Protein AF-A0A2N9LHQ4-F1 (afdb_monomer_lite)

Secondary structure (DSSP, 8-state):
---GGG-HHHHHHHHHHHHHHHHHTTS-SS--GGGEEEEE--SPPPHHHHTTSEEEEETTTTEEEEEEE--TTSSS-EEEEEEEEETTTEEEEEEEEPP-----

pLDDT: mean 86.08, std 13.02, range [38.59, 97.94]

Radius of gyration: 13.95 Å; chains: 1; bounding box: 43×25×40 Å

Organism: NCBI:txid2043161

Structure (mmCIF, N/CA/C/O backbone):
data_AF-A0A2N9LHQ4-F1
#
_entry.id   AF-A0A2N9LHQ4-F1
#
loop_
_atom_site.group_PDB
_atom_site.id
_atom_site.type_symbol
_atom_site.label_atom_id
_atom_site.label_alt_id
_atom_site.label_comp_id
_atom_site.label_asym_id
_atom_site.label_entity_id
_atom_site.label_seq_id
_atom_site.pdbx_PDB_ins_code
_atom_site.Cartn_x
_atom_site.Cartn_y
_atom_site.Cartn_z
_atom_site.occupancy
_atom_site.B_iso_or_equiv
_atom_site.auth_seq_id
_atom_site.auth_comp_id
_atom_site.auth_asym_id
_atom_site.auth_atom_id
_atom_site.pdbx_PDB_model_num
ATOM 1 N N . MET A 1 1 ? -2.769 1.124 24.103 1.00 53.75 1 MET A N 1
ATOM 2 C CA . MET A 1 1 ? -3.168 0.976 22.686 1.00 53.75 1 MET A CA 1
ATOM 3 C C . MET A 1 1 ? -1.890 0.782 21.884 1.00 53.75 1 MET A C 1
ATOM 5 O O . MET A 1 1 ? -1.012 1.623 22.006 1.00 53.75 1 MET A O 1
ATOM 9 N N . ILE A 1 2 ? -1.723 -0.340 21.178 1.00 67.75 2 ILE A N 1
ATOM 10 C CA . ILE A 1 2 ? -0.538 -0.568 20.332 1.00 67.75 2 ILE A CA 1
ATOM 11 C C . ILE A 1 2 ? -0.795 0.167 19.019 1.00 67.75 2 ILE A C 1
ATOM 13 O O . ILE A 1 2 ? -1.774 -0.141 18.343 1.00 67.75 2 ILE A O 1
ATOM 17 N N . TYR A 1 3 ? 0.034 1.154 18.686 1.00 84.81 3 TYR A N 1
ATOM 18 C CA . TYR A 1 3 ? -0.065 1.860 17.413 1.00 84.81 3 TYR A CA 1
ATOM 19 C C . TYR A 1 3 ? 0.634 1.026 16.323 1.00 84.81 3 TYR A C 1
ATOM 21 O O . TYR A 1 3 ? 1.858 0.891 16.377 1.00 84.81 3 TYR A O 1
ATOM 29 N N . PRO A 1 4 ? -0.090 0.443 15.342 1.00 87.50 4 PRO A N 1
ATOM 30 C CA . PRO A 1 4 ? 0.496 -0.536 14.422 1.00 87.50 4 PRO A CA 1
ATOM 31 C C . PRO A 1 4 ? 1.647 0.025 13.580 1.00 87.50 4 PRO A C 1
ATOM 33 O O . PRO A 1 4 ? 2.584 -0.704 13.271 1.00 87.50 4 PRO A O 1
ATOM 36 N N . GLY A 1 5 ? 1.612 1.327 13.272 1.00 87.50 5 GLY A N 1
ATOM 37 C CA . GLY A 1 5 ? 2.668 2.022 12.531 1.00 87.50 5 GLY A CA 1
ATOM 38 C C . GLY A 1 5 ? 4.012 2.108 13.270 1.00 87.50 5 GLY A C 1
ATOM 39 O O . GLY A 1 5 ? 5.042 2.361 12.659 1.00 87.50 5 GLY A O 1
ATOM 40 N N . GLN A 1 6 ? 4.024 1.879 14.587 1.00 90.31 6 GLN A N 1
ATOM 41 C CA . GLN A 1 6 ? 5.236 1.882 15.417 1.00 90.31 6 GLN A CA 1
ATOM 42 C C . GLN A 1 6 ? 5.723 0.467 15.770 1.00 90.31 6 GLN A C 1
ATOM 44 O O . GLN A 1 6 ? 6.825 0.317 16.298 1.00 90.31 6 GLN A O 1
ATOM 49 N N . ASP A 1 7 ? 4.946 -0.582 15.473 1.00 93.31 7 ASP A N 1
ATOM 50 C CA . ASP A 1 7 ? 5.348 -1.967 15.736 1.00 93.31 7 ASP A CA 1
ATOM 51 C C . ASP A 1 7 ? 6.057 -2.567 14.515 1.00 93.31 7 ASP A C 1
ATOM 53 O O . ASP A 1 7 ? 5.437 -2.928 13.513 1.00 93.31 7 ASP A O 1
ATOM 57 N N . GLN A 1 8 ? 7.376 -2.740 14.622 1.00 93.19 8 GLN A N 1
ATOM 58 C CA . GLN A 1 8 ? 8.214 -3.276 13.544 1.00 93.19 8 GLN A CA 1
ATOM 59 C C . GLN A 1 8 ? 7.775 -4.661 13.047 1.00 93.19 8 GLN A C 1
ATOM 61 O O . GLN A 1 8 ? 7.998 -5.002 11.884 1.00 93.19 8 GLN A O 1
ATOM 66 N N . ARG A 1 9 ? 7.121 -5.473 13.886 1.00 94.75 9 ARG A N 1
ATOM 67 C CA . ARG A 1 9 ? 6.610 -6.789 13.473 1.00 94.75 9 ARG A CA 1
ATOM 68 C C . ARG A 1 9 ? 5.434 -6.631 12.518 1.00 94.75 9 ARG A C 1
ATOM 70 O O . ARG A 1 9 ? 5.368 -7.352 11.525 1.00 94.75 9 ARG A O 1
ATOM 77 N N . VAL A 1 10 ? 4.550 -5.670 12.792 1.00 94.75 10 VAL A N 1
ATOM 78 C CA . VAL A 1 10 ? 3.421 -5.340 11.916 1.00 94.75 10 VAL A CA 1
ATOM 79 C C . VAL A 1 10 ? 3.946 -4.783 10.601 1.00 94.75 10 VAL A C 1
ATOM 81 O O . VAL A 1 10 ? 3.641 -5.343 9.552 1.00 94.75 10 VAL A O 1
ATOM 84 N N . ILE A 1 11 ? 4.809 -3.766 10.652 1.00 95.62 11 ILE A N 1
ATOM 85 C CA . ILE A 1 11 ? 5.441 -3.162 9.468 1.00 95.62 11 ILE A CA 1
ATOM 86 C C . ILE A 1 11 ? 6.077 -4.237 8.578 1.00 95.62 11 ILE A C 1
ATOM 88 O O . ILE A 1 11 ? 5.797 -4.302 7.381 1.00 95.62 11 ILE A O 1
ATOM 92 N N . ARG A 1 12 ? 6.854 -5.157 9.162 1.00 96.44 12 ARG A N 1
ATOM 93 C CA . ARG A 1 12 ? 7.486 -6.260 8.424 1.00 96.44 12 ARG A CA 1
ATOM 94 C C . ARG A 1 12 ? 6.474 -7.189 7.748 1.00 96.44 12 ARG A C 1
ATOM 96 O O . ARG A 1 12 ? 6.727 -7.651 6.637 1.00 96.44 12 ARG A O 1
ATOM 103 N N . ILE A 1 13 ? 5.348 -7.488 8.396 1.00 96.88 13 ILE A N 1
ATOM 104 C CA . ILE A 1 13 ? 4.278 -8.303 7.800 1.00 96.88 13 ILE A CA 1
ATOM 105 C C . ILE A 1 13 ? 3.639 -7.556 6.628 1.00 96.88 13 ILE A C 1
ATOM 107 O O . ILE A 1 13 ? 3.494 -8.137 5.554 1.00 96.88 13 ILE A O 1
ATOM 111 N N . ILE A 1 14 ? 3.326 -6.270 6.797 1.00 97.50 14 ILE A N 1
ATOM 112 C CA . ILE A 1 14 ? 2.723 -5.453 5.740 1.00 97.50 14 ILE A CA 1
ATOM 113 C C . ILE A 1 14 ? 3.649 -5.368 4.519 1.00 97.50 14 ILE A C 1
ATOM 115 O O . ILE A 1 14 ? 3.196 -5.622 3.404 1.00 97.50 14 ILE A O 1
ATOM 119 N N . LYS A 1 15 ? 4.959 -5.146 4.706 1.00 97.94 15 LYS A N 1
ATOM 120 C CA . LYS A 1 15 ? 5.938 -5.176 3.602 1.00 97.94 15 LYS A CA 1
ATOM 121 C C . LYS A 1 15 ? 5.954 -6.514 2.856 1.00 97.94 15 LYS A C 1
ATOM 123 O O . LYS A 1 15 ? 6.029 -6.537 1.630 1.00 97.94 15 LYS A O 1
ATOM 128 N N . LYS A 1 16 ? 5.869 -7.644 3.571 1.00 97.81 16 LYS A N 1
ATOM 129 C CA . LYS A 1 16 ? 5.800 -8.979 2.946 1.00 97.81 16 LYS A CA 1
ATOM 130 C C . LYS A 1 16 ? 4.526 -9.170 2.127 1.00 97.81 16 LYS A C 1
ATOM 132 O O . LYS A 1 16 ? 4.589 -9.781 1.065 1.00 97.81 16 LYS A O 1
ATOM 137 N N . ILE A 1 17 ? 3.396 -8.651 2.608 1.00 97.25 17 ILE A N 1
ATOM 138 C CA . ILE A 1 17 ? 2.133 -8.679 1.862 1.00 97.25 17 ILE A CA 1
ATOM 139 C C . ILE A 1 17 ? 2.276 -7.865 0.577 1.00 97.25 17 ILE A C 1
ATOM 141 O O . ILE A 1 17 ? 1.955 -8.390 -0.483 1.00 97.25 17 ILE A O 1
ATOM 145 N N . VAL A 1 18 ? 2.824 -6.645 0.653 1.00 97.81 18 VAL A N 1
ATOM 146 C CA . VAL A 1 18 ? 3.092 -5.811 -0.531 1.00 97.81 18 VAL A CA 1
ATOM 147 C C . VAL A 1 18 ? 3.958 -6.566 -1.540 1.00 97.81 18 VAL A C 1
ATOM 149 O O . VAL A 1 18 ? 3.536 -6.718 -2.676 1.00 97.81 18 VAL A O 1
ATOM 152 N N . ARG A 1 19 ? 5.091 -7.154 -1.127 1.00 97.12 19 ARG A N 1
ATOM 153 C CA . ARG A 1 19 ? 5.929 -7.980 -2.024 1.00 97.12 19 ARG A CA 1
ATOM 154 C C . ARG A 1 19 ? 5.171 -9.122 -2.686 1.00 97.12 19 ARG A C 1
ATOM 156 O O . ARG A 1 19 ? 5.280 -9.322 -3.890 1.00 97.12 19 ARG A O 1
ATOM 163 N N . GLY A 1 20 ? 4.429 -9.891 -1.891 1.00 97.00 20 GLY A N 1
ATOM 164 C CA . GLY A 1 20 ? 3.675 -11.031 -2.400 1.00 97.00 20 GLY A CA 1
ATOM 165 C C . GLY A 1 20 ? 2.605 -10.605 -3.405 1.00 97.00 20 GLY A C 1
ATOM 166 O O . GLY A 1 20 ? 2.407 -11.282 -4.410 1.00 97.00 20 GLY A O 1
ATOM 167 N N . LEU A 1 21 ? 1.946 -9.470 -3.159 1.00 96.19 21 LEU A N 1
ATOM 168 C CA . LEU A 1 21 ? 0.967 -8.899 -4.080 1.00 96.19 21 LEU A CA 1
ATOM 169 C C . LEU A 1 21 ? 1.621 -8.330 -5.342 1.00 96.19 21 LEU A C 1
ATOM 171 O O . LEU A 1 21 ? 1.092 -8.565 -6.426 1.00 96.19 21 LEU A O 1
ATOM 175 N N . SER A 1 22 ? 2.772 -7.659 -5.233 1.00 95.75 22 SER A N 1
ATOM 176 C CA . SER A 1 22 ? 3.536 -7.195 -6.396 1.00 95.75 22 SER A CA 1
ATOM 177 C C . SER A 1 22 ? 3.911 -8.354 -7.313 1.00 95.75 22 SER A C 1
ATOM 179 O O . SER A 1 22 ? 3.681 -8.274 -8.517 1.00 95.75 22 SER A O 1
ATOM 181 N N . TYR A 1 23 ? 4.396 -9.461 -6.744 1.00 96.38 23 TYR A N 1
ATOM 182 C CA . TYR A 1 23 ? 4.693 -10.672 -7.505 1.00 96.38 23 TYR A CA 1
ATOM 183 C C . TYR A 1 23 ? 3.430 -11.271 -8.142 1.00 96.38 23 TYR A C 1
ATOM 185 O O . TYR A 1 23 ? 3.403 -11.559 -9.338 1.00 96.38 23 TYR A O 1
ATOM 193 N N . HIS A 1 24 ? 2.352 -11.418 -7.362 1.00 95.69 24 HIS A N 1
ATOM 194 C CA . HIS A 1 24 ? 1.085 -11.987 -7.830 1.00 95.69 24 HIS A CA 1
ATOM 195 C C . HIS A 1 24 ? 0.489 -11.219 -9.018 1.00 95.69 24 HIS A C 1
ATOM 197 O O . HIS A 1 24 ? -0.004 -11.839 -9.961 1.00 95.69 24 HIS A O 1
ATOM 203 N N . HIS A 1 25 ? 0.577 -9.888 -8.989 1.00 93.81 25 HIS A N 1
ATOM 204 C CA . HIS A 1 25 ? 0.078 -8.998 -10.042 1.00 93.81 25 HIS A CA 1
ATOM 205 C C . HIS A 1 25 ? 1.101 -8.687 -11.133 1.00 93.81 25 HIS A C 1
ATOM 207 O O . HIS A 1 25 ? 0.819 -7.869 -12.003 1.00 93.81 25 HIS A O 1
ATOM 213 N N . ARG A 1 26 ? 2.271 -9.344 -11.115 1.00 94.25 26 ARG A N 1
ATOM 214 C CA . ARG A 1 26 ? 3.368 -9.128 -12.075 1.00 94.25 26 ARG A CA 1
ATOM 215 C C . ARG A 1 26 ? 3.833 -7.667 -12.153 1.00 94.25 26 ARG A C 1
ATOM 217 O O . ARG A 1 26 ? 4.258 -7.219 -13.211 1.00 94.25 26 ARG A O 1
ATOM 224 N N . VAL A 1 27 ? 3.749 -6.942 -11.038 1.00 92.31 27 VAL A N 1
ATOM 225 C CA . VAL A 1 27 ? 4.269 -5.574 -10.913 1.00 92.31 27 VAL A CA 1
ATOM 226 C C . VAL A 1 27 ? 5.791 -5.616 -10.854 1.00 92.31 27 VAL A C 1
ATOM 228 O O . VAL A 1 27 ? 6.463 -4.990 -11.661 1.00 92.31 27 VAL A O 1
ATOM 231 N N . GLU A 1 28 ? 6.338 -6.377 -9.905 1.00 92.44 28 GLU A N 1
ATOM 232 C CA . GLU A 1 28 ? 7.779 -6.556 -9.734 1.00 92.44 28 GLU A CA 1
ATOM 233 C C . GLU A 1 28 ? 8.049 -7.784 -8.847 1.00 92.44 28 GLU A C 1
ATOM 235 O O . GLU A 1 28 ? 7.257 -8.093 -7.951 1.00 92.44 28 GLU A O 1
ATOM 240 N N . ASP A 1 29 ? 9.168 -8.472 -9.082 1.00 93.44 29 ASP A N 1
ATOM 241 C CA . ASP A 1 29 ? 9.656 -9.592 -8.269 1.00 93.44 29 ASP A CA 1
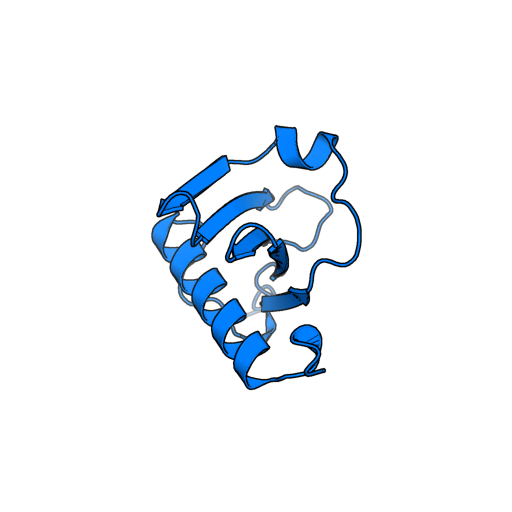ATOM 2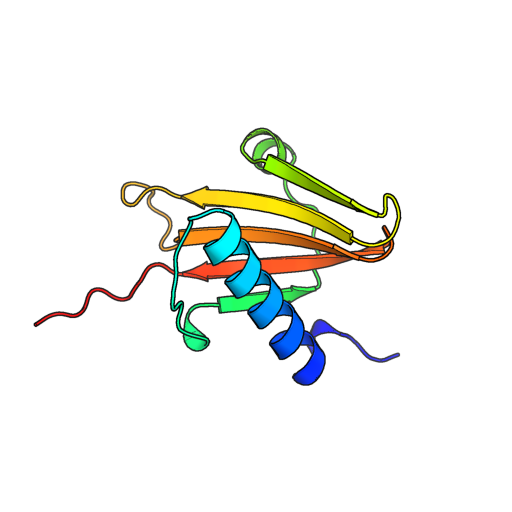42 C C . ASP A 1 29 ? 10.968 -9.217 -7.560 1.00 93.44 29 ASP A C 1
ATOM 244 O O . ASP A 1 29 ? 11.703 -8.342 -8.010 1.00 93.44 29 ASP A O 1
ATOM 248 N N . GLY A 1 30 ? 11.274 -9.866 -6.435 1.00 91.69 30 GLY A N 1
ATOM 249 C CA . GLY A 1 30 ? 12.555 -9.687 -5.745 1.00 91.69 30 GLY A CA 1
ATOM 250 C C . GLY A 1 30 ? 12.794 -8.289 -5.158 1.00 91.69 30 GLY A C 1
ATOM 251 O O . GLY A 1 30 ? 13.940 -7.930 -4.903 1.00 91.69 30 GLY A O 1
ATOM 252 N N . ILE A 1 31 ? 11.735 -7.504 -4.919 1.00 94.69 31 ILE A N 1
ATOM 253 C CA . ILE A 1 31 ? 11.823 -6.121 -4.414 1.00 94.69 31 ILE A CA 1
ATOM 254 C C . ILE A 1 31 ? 12.640 -6.073 -3.110 1.00 94.69 31 ILE A C 1
ATOM 256 O O . ILE A 1 31 ? 12.332 -6.797 -2.158 1.00 94.69 31 ILE A O 1
ATOM 260 N N . ASP A 1 32 ? 13.645 -5.198 -3.023 1.00 95.06 32 ASP A N 1
ATOM 261 C CA . ASP A 1 32 ? 14.420 -4.958 -1.793 1.00 95.06 32 ASP A CA 1
ATOM 262 C C . ASP A 1 32 ? 13.529 -4.394 -0.663 1.00 95.06 32 ASP A C 1
ATOM 264 O O . ASP A 1 32 ? 12.573 -3.666 -0.908 1.00 95.06 32 ASP A O 1
ATOM 268 N N . ASP A 1 33 ? 13.813 -4.727 0.601 1.00 95.00 33 ASP A N 1
ATOM 269 C CA . ASP A 1 33 ? 12.970 -4.313 1.735 1.00 95.00 33 ASP A CA 1
ATOM 270 C C . ASP A 1 33 ? 13.081 -2.812 1.980 1.00 95.00 33 ASP A C 1
ATOM 272 O O . ASP A 1 33 ? 12.110 -2.175 2.399 1.00 95.00 33 ASP A O 1
ATOM 276 N N . ALA A 1 34 ? 14.261 -2.260 1.692 1.00 94.88 34 ALA A N 1
ATOM 277 C CA . ALA A 1 34 ? 14.556 -0.845 1.809 1.00 94.88 34 ALA A CA 1
ATOM 278 C C . ALA A 1 34 ? 13.723 -0.002 0.835 1.00 94.88 34 ALA A C 1
ATOM 280 O O . ALA A 1 34 ? 13.388 1.132 1.161 1.00 94.88 34 ALA A O 1
ATOM 281 N N . ARG A 1 35 ? 13.323 -0.575 -0.310 1.00 95.25 35 ARG A N 1
ATOM 282 C CA . ARG A 1 35 ? 12.469 0.086 -1.312 1.00 95.25 35 ARG A CA 1
ATOM 283 C C . ARG A 1 35 ? 10.990 0.096 -0.949 1.00 95.25 35 ARG A C 1
ATOM 285 O O . ARG A 1 35 ? 10.197 0.705 -1.657 1.00 95.25 35 ARG A O 1
ATOM 292 N N . ILE A 1 36 ? 10.600 -0.604 0.115 1.00 96.69 36 ILE A N 1
ATOM 293 C CA . ILE A 1 36 ? 9.204 -0.700 0.531 1.00 96.69 36 ILE A CA 1
ATOM 294 C C . ILE A 1 36 ? 9.013 0.120 1.796 1.00 96.69 36 ILE A C 1
ATOM 296 O O . ILE A 1 36 ? 9.545 -0.209 2.861 1.00 96.69 36 ILE A O 1
ATOM 300 N N . ARG A 1 37 ? 8.189 1.159 1.700 1.00 95.44 37 ARG A N 1
ATOM 301 C CA . ARG A 1 37 ? 7.771 1.998 2.825 1.00 95.44 37 ARG A CA 1
ATOM 302 C C . ARG A 1 37 ? 6.313 1.708 3.133 1.00 95.44 37 ARG A C 1
ATOM 304 O O . ARG A 1 37 ? 5.488 1.664 2.228 1.00 95.44 37 ARG A O 1
ATOM 311 N N . VAL A 1 38 ? 5.990 1.476 4.401 1.00 96.00 38 VAL A N 1
ATOM 312 C CA . VAL A 1 38 ? 4.615 1.184 4.827 1.00 96.00 38 VAL A CA 1
ATOM 313 C C . VAL A 1 38 ? 4.304 1.918 6.123 1.00 96.00 38 VAL A C 1
ATOM 315 O O . VAL A 1 38 ? 5.169 2.023 6.989 1.00 96.00 38 VAL A O 1
ATOM 318 N N . ASP A 1 39 ? 3.072 2.397 6.260 1.00 94.94 39 ASP A N 1
ATOM 319 C CA . ASP A 1 39 ? 2.534 2.936 7.514 1.00 94.94 39 ASP A CA 1
ATOM 320 C C . ASP A 1 39 ? 1.009 2.748 7.538 1.00 94.94 39 ASP A C 1
ATOM 322 O O . ASP A 1 39 ? 0.385 2.374 6.540 1.00 94.94 39 ASP A O 1
ATOM 326 N N . VAL A 1 40 ? 0.389 2.996 8.686 1.00 94.44 40 VAL A N 1
ATOM 327 C CA . VAL A 1 40 ? -1.059 3.149 8.801 1.00 94.44 40 VAL A CA 1
ATOM 328 C C . VAL A 1 40 ? -1.476 4.384 8.003 1.00 94.44 40 VAL A C 1
ATOM 330 O O . VAL A 1 40 ? -0.928 5.472 8.183 1.00 94.44 40 VAL A O 1
ATOM 333 N N . LEU A 1 41 ? -2.477 4.234 7.141 1.00 93.00 41 LEU A N 1
ATOM 334 C CA . LEU A 1 41 ? -3.045 5.347 6.395 1.00 93.00 41 LEU A CA 1
ATOM 335 C C . LEU A 1 41 ? -3.831 6.246 7.362 1.00 93.00 41 LEU A C 1
ATOM 337 O O . LEU A 1 41 ? -4.870 5.852 7.886 1.00 93.00 41 LEU A O 1
ATOM 341 N N . ARG A 1 42 ? -3.309 7.449 7.625 1.00 87.00 42 ARG A N 1
ATOM 342 C CA . ARG A 1 42 ? -3.919 8.425 8.553 1.00 87.00 42 ARG A CA 1
ATOM 343 C C . ARG A 1 42 ? -4.798 9.459 7.862 1.00 87.00 42 ARG A C 1
ATOM 345 O O . ARG A 1 42 ? -5.640 10.071 8.509 1.00 87.00 42 ARG A O 1
ATOM 352 N N . TYR A 1 43 ? -4.554 9.681 6.578 1.00 84.25 43 TYR A N 1
ATOM 353 C CA . TYR A 1 43 ? -5.189 10.731 5.796 1.00 84.25 43 TYR A CA 1
ATOM 354 C C . TYR A 1 43 ? -6.077 10.110 4.730 1.00 84.25 43 TYR A C 1
ATOM 356 O O . TYR A 1 43 ? -5.782 9.026 4.224 1.00 84.25 43 TYR A O 1
ATOM 364 N N . ALA A 1 44 ? -7.162 10.805 4.398 1.00 82.06 44 ALA A N 1
ATOM 365 C CA . ALA A 1 44 ? -8.016 10.402 3.297 1.00 82.06 44 ALA A CA 1
ATOM 366 C C . ALA A 1 44 ? -7.201 10.389 1.999 1.00 82.06 44 ALA A C 1
ATOM 368 O O . ALA A 1 44 ? -6.445 11.321 1.716 1.00 82.06 44 ALA A O 1
ATOM 369 N N . VAL A 1 45 ? -7.348 9.314 1.232 1.00 82.00 45 VAL A N 1
ATOM 370 C CA . VAL A 1 45 ? -6.786 9.242 -0.113 1.00 82.00 45 VAL A CA 1
ATOM 371 C C . VAL A 1 45 ? -7.682 10.059 -1.042 1.00 82.00 45 VAL A C 1
ATOM 373 O O . VAL A 1 45 ? -8.892 9.825 -1.016 1.00 82.00 45 VAL A O 1
ATOM 376 N N . PRO A 1 46 ? -7.118 10.988 -1.834 1.00 82.56 46 PRO A N 1
ATOM 377 C CA . PRO A 1 46 ? -7.875 11.783 -2.795 1.00 82.56 46 PRO A CA 1
ATOM 378 C C . PRO A 1 46 ? -8.723 10.923 -3.743 1.00 82.56 46 PRO A C 1
ATOM 380 O O . PRO A 1 46 ? -8.277 9.865 -4.196 1.00 82.56 46 PRO A O 1
ATOM 383 N N . ASP A 1 47 ? -9.946 11.369 -4.037 1.00 79.56 47 ASP A N 1
ATOM 384 C CA . ASP A 1 47 ? -10.922 10.599 -4.823 1.00 79.56 47 ASP A CA 1
ATOM 385 C C . ASP A 1 47 ? -10.445 10.294 -6.249 1.00 79.56 47 ASP A C 1
ATOM 387 O O . ASP A 1 47 ? -10.684 9.209 -6.787 1.00 79.56 47 ASP A O 1
ATOM 391 N N . ASP A 1 48 ? -9.700 11.225 -6.840 1.00 80.12 48 ASP A N 1
ATOM 392 C CA . ASP A 1 48 ? -9.054 11.077 -8.140 1.00 80.12 48 ASP A CA 1
ATOM 393 C C . ASP A 1 48 ? -8.067 9.903 -8.161 1.00 80.12 48 ASP A C 1
ATOM 395 O O . ASP A 1 48 ? -7.959 9.208 -9.175 1.00 80.12 48 ASP A O 1
ATOM 399 N N . LEU A 1 49 ? -7.412 9.593 -7.038 1.00 76.56 49 LEU A N 1
ATOM 400 C CA . LEU A 1 49 ? -6.468 8.483 -6.979 1.00 76.56 49 LEU A CA 1
ATOM 401 C C . LEU A 1 49 ? -7.180 7.133 -7.123 1.00 76.56 49 LEU A C 1
ATOM 403 O O . LEU A 1 49 ? -6.725 6.287 -7.896 1.00 76.56 49 LEU A O 1
ATOM 407 N N . TRP A 1 50 ? -8.328 6.953 -6.464 1.00 78.38 50 TRP A N 1
ATOM 408 C CA . TRP A 1 50 ? -9.101 5.706 -6.516 1.00 78.38 50 TRP A CA 1
ATOM 409 C C . TRP A 1 50 ? -9.589 5.358 -7.920 1.00 78.38 50 TRP A C 1
ATOM 411 O O . TRP A 1 50 ? -9.663 4.176 -8.261 1.00 78.38 50 TRP A O 1
ATOM 421 N N . SER A 1 51 ? -9.867 6.374 -8.742 1.00 74.44 51 SER A N 1
ATOM 422 C CA . SER A 1 51 ? -10.357 6.204 -10.116 1.00 74.44 51 SER A CA 1
ATOM 423 C C . SER A 1 51 ? -9.344 5.551 -11.067 1.00 74.44 51 SER A C 1
ATOM 425 O O . SER A 1 51 ? -9.717 5.112 -12.152 1.00 74.44 51 SER A O 1
ATOM 427 N N . THR A 1 52 ? -8.074 5.446 -10.657 1.00 74.31 52 THR A N 1
ATOM 428 C CA . THR A 1 52 ? -6.957 5.037 -11.527 1.00 74.31 52 THR A CA 1
ATOM 429 C C . THR A 1 52 ? -6.293 3.710 -11.146 1.00 74.31 52 THR A C 1
ATOM 431 O O . THR A 1 52 ? -5.193 3.429 -11.615 1.00 74.31 52 THR A O 1
ATOM 434 N N . GLY A 1 53 ? -6.922 2.884 -10.305 1.00 66.50 53 GLY A N 1
ATOM 435 C CA . GLY A 1 53 ? -6.341 1.599 -9.893 1.00 66.50 53 GLY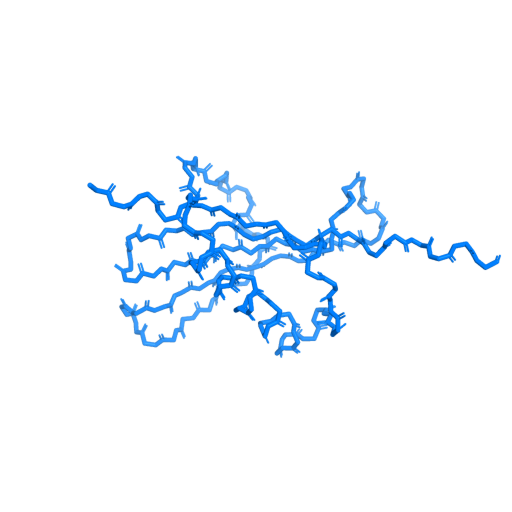 A CA 1
ATOM 436 C C . GLY A 1 53 ? -7.354 0.471 -9.739 1.00 66.50 53 GLY A C 1
ATOM 437 O O . GLY A 1 53 ? -8.550 0.648 -9.969 1.00 66.50 53 GLY A O 1
ATOM 438 N N . THR A 1 54 ? -6.865 -0.705 -9.344 1.00 77.19 54 THR A N 1
ATOM 439 C CA . THR A 1 54 ? -7.679 -1.931 -9.318 1.00 77.19 54 THR A CA 1
ATOM 440 C C . THR A 1 54 ? -8.007 -2.347 -7.892 1.00 77.19 54 THR A C 1
ATOM 442 O O . THR A 1 54 ? -7.111 -2.525 -7.067 1.00 77.19 54 THR A O 1
ATOM 445 N N . PHE A 1 55 ? -9.296 -2.538 -7.601 1.00 82.38 55 PHE A N 1
ATOM 446 C CA . PHE A 1 55 ? -9.772 -3.041 -6.313 1.00 82.38 55 PHE A CA 1
ATOM 447 C C . PHE A 1 55 ? -9.901 -4.563 -6.309 1.00 82.38 55 PHE A C 1
ATOM 449 O O . PHE A 1 55 ? -10.511 -5.161 -7.192 1.00 82.38 55 PHE A O 1
ATOM 456 N N . HIS A 1 56 ? -9.416 -5.181 -5.237 1.00 83.88 56 HIS A N 1
ATOM 457 C CA . HIS A 1 56 ? -9.501 -6.615 -5.005 1.00 83.88 56 HIS A CA 1
ATOM 458 C C . HIS A 1 56 ? -10.022 -6.914 -3.595 1.00 83.88 56 HIS A C 1
ATOM 460 O O . HIS A 1 56 ? -9.769 -6.179 -2.636 1.00 83.88 56 HIS A O 1
ATOM 466 N N . ARG A 1 57 ? -10.741 -8.032 -3.454 1.00 80.81 57 ARG A N 1
ATOM 467 C CA . ARG A 1 57 ? -11.362 -8.473 -2.196 1.00 80.81 57 ARG A CA 1
ATOM 468 C C . ARG A 1 57 ? -11.111 -9.960 -1.975 1.00 80.81 57 ARG A C 1
ATOM 470 O O . ARG A 1 57 ? -11.274 -10.751 -2.900 1.00 80.81 57 ARG A O 1
ATOM 477 N N . ARG A 1 58 ? -10.743 -10.346 -0.751 1.00 70.19 58 ARG A N 1
ATOM 478 C CA . ARG A 1 58 ? -10.520 -11.746 -0.362 1.00 70.19 58 ARG A CA 1
ATOM 479 C C . ARG A 1 58 ? -11.130 -12.016 1.013 1.00 70.19 58 ARG A C 1
ATOM 481 O O . ARG A 1 58 ? -10.562 -11.612 2.022 1.00 70.19 58 ARG A O 1
ATOM 488 N N . GLY A 1 59 ? -12.279 -12.700 1.030 1.00 67.50 59 GLY A N 1
ATOM 489 C CA . GLY A 1 59 ? -13.168 -12.737 2.199 1.00 67.50 59 GLY A CA 1
ATOM 490 C C . GLY A 1 59 ?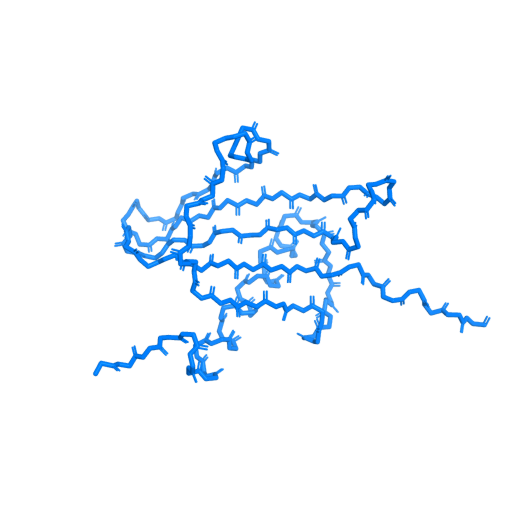 -13.768 -11.347 2.401 1.00 67.50 59 GLY A C 1
ATOM 491 O O . GLY A 1 59 ? -13.033 -10.383 2.602 1.00 67.50 59 GLY A O 1
ATOM 492 N N . SER A 1 60 ? -15.081 -11.197 2.224 1.00 65.38 60 SER A N 1
ATOM 493 C CA . SER A 1 60 ? -15.700 -9.878 2.021 1.00 65.38 60 SER A CA 1
ATOM 494 C C . SER A 1 60 ? -15.390 -8.857 3.123 1.00 65.38 60 SER A C 1
ATOM 496 O O . SER A 1 60 ? -15.327 -7.662 2.847 1.00 65.38 60 SER A O 1
ATOM 498 N N . ASP A 1 61 ? -15.144 -9.333 4.328 1.00 76.31 61 ASP A N 1
ATOM 499 C CA . ASP A 1 61 ? -14.975 -8.594 5.571 1.00 76.31 61 ASP A CA 1
ATOM 500 C C . ASP A 1 61 ? -13.558 -8.693 6.158 1.00 76.31 61 ASP A C 1
ATOM 502 O O . ASP A 1 61 ? -13.288 -8.069 7.175 1.00 76.31 61 ASP A O 1
ATOM 506 N N . ILE A 1 62 ? -12.639 -9.458 5.553 1.00 85.56 62 ILE A N 1
ATOM 507 C CA . ILE A 1 62 ? -11.317 -9.733 6.148 1.00 85.56 62 ILE A CA 1
ATOM 508 C C . ILE A 1 62 ? -10.234 -8.864 5.515 1.00 85.56 62 ILE A C 1
ATOM 510 O O . ILE A 1 62 ? -9.497 -8.177 6.227 1.00 85.56 62 ILE A O 1
ATOM 514 N N . PHE A 1 63 ? -10.114 -8.896 4.186 1.00 91.06 63 PHE A N 1
ATOM 515 C CA . PHE A 1 63 ? -9.025 -8.225 3.486 1.00 91.06 63 PHE A CA 1
ATOM 516 C C . PHE A 1 63 ? -9.459 -7.683 2.125 1.00 91.06 63 PHE A C 1
ATOM 518 O O . PHE A 1 63 ? -9.970 -8.402 1.258 1.00 91.06 63 PHE A O 1
ATOM 525 N N . ARG A 1 64 ? -9.203 -6.393 1.926 1.00 92.44 64 ARG A N 1
ATOM 526 C CA . ARG A 1 64 ? -9.376 -5.682 0.661 1.00 92.44 64 ARG A CA 1
ATOM 527 C C . ARG A 1 64 ? -8.105 -4.927 0.346 1.00 92.44 64 ARG A C 1
ATOM 529 O O . ARG A 1 64 ? -7.441 -4.439 1.256 1.00 92.44 64 ARG A O 1
ATOM 536 N N . TYR A 1 65 ? -7.785 -4.794 -0.928 1.00 93.88 65 TYR A N 1
ATOM 537 C CA . TYR A 1 65 ? -6.689 -3.932 -1.330 1.00 93.88 65 TYR A CA 1
ATOM 538 C C . TYR A 1 65 ? -6.957 -3.258 -2.661 1.00 93.88 65 TYR A C 1
ATOM 540 O O . TYR A 1 65 ? -7.772 -3.709 -3.464 1.00 93.88 65 TYR A O 1
ATOM 548 N N . TRP A 1 66 ? -6.247 -2.163 -2.853 1.00 93.81 66 TRP A N 1
ATOM 549 C CA . TRP A 1 66 ? -6.175 -1.403 -4.081 1.00 93.81 66 TRP A CA 1
ATOM 550 C C . TRP A 1 66 ? -4.708 -1.162 -4.403 1.00 93.81 66 TRP A C 1
ATOM 552 O O . TRP A 1 66 ? -3.893 -1.039 -3.482 1.00 93.81 66 TRP A O 1
ATOM 562 N N . TYR A 1 67 ? -4.371 -1.094 -5.684 1.00 94.31 67 TYR A N 1
ATOM 563 C CA . TYR A 1 67 ? -3.035 -0.695 -6.094 1.00 94.31 67 TYR A CA 1
ATOM 564 C C . TYR A 1 67 ? -3.034 0.061 -7.417 1.00 94.31 67 TYR A C 1
ATOM 566 O O . TYR A 1 67 ? -3.963 -0.055 -8.224 1.00 94.31 67 TYR A O 1
ATOM 574 N N . LYS A 1 68 ? -1.950 0.807 -7.615 1.00 91.56 68 LYS A N 1
ATOM 575 C CA . LYS A 1 68 ? -1.607 1.511 -8.846 1.00 91.56 68 LYS A CA 1
ATOM 576 C C . LYS A 1 68 ? -0.115 1.366 -9.115 1.00 91.56 68 LYS A C 1
ATOM 578 O O . LYS A 1 68 ? 0.693 1.489 -8.194 1.00 91.56 68 LYS A O 1
ATOM 583 N N . THR A 1 69 ? 0.233 1.116 -10.368 1.00 91.44 69 THR A N 1
ATOM 584 C CA . THR A 1 69 ? 1.604 1.196 -10.878 1.00 91.44 69 THR A CA 1
ATOM 585 C C . THR A 1 69 ? 1.833 2.572 -11.489 1.00 91.44 69 THR A C 1
ATOM 587 O O . THR A 1 69 ? 0.889 3.194 -11.979 1.00 91.44 69 THR A O 1
ATOM 590 N N . PHE A 1 70 ? 3.067 3.050 -11.426 1.00 88.06 70 PHE A N 1
ATOM 591 C CA . PHE A 1 70 ? 3.494 4.272 -12.101 1.00 88.06 70 PHE A CA 1
ATOM 592 C C . PHE A 1 70 ? 4.478 3.882 -13.197 1.00 88.06 70 PHE A C 1
ATOM 594 O O . PHE A 1 70 ? 5.279 2.962 -13.008 1.00 88.06 70 PHE A O 1
ATOM 601 N N . ASP A 1 71 ? 4.376 4.544 -14.342 1.00 77.88 71 ASP A N 1
ATOM 602 C CA . ASP A 1 71 ? 5.282 4.292 -15.457 1.00 77.88 71 ASP A CA 1
ATOM 603 C C . ASP A 1 71 ? 6.610 5.021 -15.223 1.00 77.88 71 ASP A C 1
ATOM 605 O O . ASP A 1 71 ? 6.681 6.001 -14.485 1.00 77.88 71 ASP A O 1
ATOM 609 N N . HIS A 1 72 ? 7.684 4.558 -15.865 1.00 65.69 72 HIS A N 1
ATOM 610 C CA . HIS A 1 72 ? 9.018 5.155 -15.717 1.00 65.69 72 HIS A CA 1
ATOM 611 C C . HIS A 1 72 ? 9.110 6.620 -16.176 1.00 65.69 72 HIS A C 1
ATOM 613 O O . HIS A 1 72 ? 10.053 7.307 -15.787 1.00 65.69 72 HIS A O 1
ATOM 619 N N . ASP A 1 73 ? 8.146 7.081 -16.976 1.00 62.50 73 ASP A N 1
ATOM 620 C CA . ASP A 1 73 ? 8.063 8.455 -17.476 1.00 62.50 73 ASP A CA 1
ATOM 621 C C . ASP A 1 73 ? 7.269 9.388 -16.542 1.00 62.50 73 ASP A C 1
ATOM 623 O O . ASP A 1 73 ? 7.207 10.595 -16.785 1.00 62.50 73 ASP A O 1
ATOM 627 N N . ASP A 1 74 ? 6.664 8.865 -15.468 1.00 62.47 74 ASP A N 1
ATOM 628 C CA . ASP A 1 74 ? 6.072 9.709 -14.435 1.00 62.47 74 ASP A CA 1
ATOM 629 C C . ASP A 1 74 ? 7.187 10.433 -13.658 1.00 62.47 74 ASP A C 1
ATOM 631 O O . ASP A 1 74 ? 8.171 9.830 -13.235 1.00 62.47 74 ASP A O 1
ATOM 635 N N . GLU A 1 75 ? 6.996 11.720 -13.342 1.00 60.38 75 GLU A N 1
ATOM 636 C CA . GLU A 1 75 ? 7.910 12.505 -12.482 1.00 60.38 75 GLU A CA 1
ATOM 637 C C . GLU A 1 75 ? 8.049 11.944 -11.047 1.00 60.38 75 GLU A C 1
ATOM 639 O O . GLU A 1 75 ? 8.747 12.502 -10.198 1.00 60.38 75 GLU A O 1
ATOM 644 N N . LYS A 1 76 ? 7.341 10.857 -10.732 1.00 67.19 76 LYS A N 1
ATOM 645 C CA . LYS A 1 76 ? 7.315 10.225 -9.418 1.00 67.19 76 LYS A CA 1
ATOM 646 C C . LYS A 1 76 ? 8.328 9.090 -9.397 1.00 67.19 76 LYS A C 1
ATOM 648 O O . LYS A 1 76 ? 8.194 8.123 -10.131 1.00 67.19 76 LYS A O 1
ATOM 653 N N . GLU A 1 77 ? 9.266 9.138 -8.456 1.00 83.31 77 GLU A N 1
ATOM 654 C CA . GLU A 1 77 ? 10.263 8.079 -8.217 1.00 83.31 77 GLU A CA 1
ATOM 655 C C . GLU A 1 77 ? 9.661 6.805 -7.567 1.00 83.31 77 GLU A C 1
ATOM 657 O O . GLU A 1 77 ? 10.282 6.144 -6.732 1.00 83.31 77 GLU A O 1
ATOM 662 N N . LEU A 1 78 ? 8.421 6.455 -7.918 1.00 89.00 78 LEU A N 1
ATOM 663 C CA . LEU A 1 78 ? 7.653 5.348 -7.357 1.00 89.00 78 LEU A CA 1
ATOM 664 C C . LEU A 1 78 ? 7.417 4.283 -8.426 1.00 89.00 78 LEU A C 1
ATOM 666 O O . LEU A 1 78 ? 7.058 4.602 -9.545 1.00 89.00 78 LEU A O 1
ATOM 670 N N . SER A 1 79 ? 7.555 3.013 -8.063 1.00 91.94 79 SER A N 1
ATOM 671 C CA . SER A 1 79 ? 7.127 1.877 -8.888 1.00 91.94 79 SER A CA 1
ATOM 672 C C . SER A 1 79 ? 5.632 1.606 -8.700 1.00 91.94 79 SER A C 1
ATOM 674 O O . SER A 1 79 ? 4.869 1.453 -9.654 1.00 91.94 79 SER A O 1
ATOM 676 N N . SER A 1 80 ? 5.171 1.566 -7.445 1.00 93.38 80 SER A N 1
ATOM 677 C CA . SER A 1 80 ? 3.765 1.282 -7.148 1.00 93.38 80 SER A CA 1
ATOM 678 C C . SER A 1 80 ? 3.302 1.816 -5.798 1.00 93.38 80 SER A C 1
ATOM 680 O O . SER A 1 80 ? 4.083 2.009 -4.863 1.00 93.38 80 SER A O 1
ATOM 682 N N . LEU A 1 81 ? 1.990 2.030 -5.703 1.00 94.00 81 LEU A N 1
ATOM 683 C CA . LEU A 1 81 ? 1.273 2.418 -4.496 1.00 94.00 81 LEU A CA 1
ATOM 684 C C . LEU A 1 81 ? 0.198 1.379 -4.174 1.00 94.00 81 LEU A C 1
ATOM 686 O O . LEU A 1 81 ? -0.533 0.934 -5.054 1.00 94.00 81 LEU A O 1
ATOM 690 N N . TRP A 1 82 ? 0.077 1.048 -2.893 1.00 95.88 82 TRP A N 1
ATOM 691 C CA . TRP A 1 82 ? -0.801 0.019 -2.357 1.00 95.88 82 TRP A CA 1
ATOM 692 C C . TRP A 1 82 ? -1.610 0.578 -1.195 1.00 95.88 82 TRP A C 1
ATOM 694 O O . TRP A 1 82 ? -1.063 1.232 -0.307 1.00 95.88 82 TRP A O 1
ATOM 704 N N . ILE A 1 83 ? -2.902 0.267 -1.155 1.00 95.31 83 ILE A N 1
ATOM 705 C CA . ILE A 1 83 ? -3.760 0.532 0.000 1.00 95.31 83 ILE A CA 1
ATOM 706 C C . ILE A 1 83 ? -4.363 -0.789 0.444 1.00 95.31 83 ILE A C 1
ATOM 708 O O . ILE A 1 83 ? -5.065 -1.449 -0.317 1.00 95.31 83 ILE A O 1
ATOM 712 N N . LEU A 1 84 ? -4.081 -1.181 1.682 1.00 95.25 84 LEU A N 1
ATOM 713 C CA . LEU A 1 84 ? -4.473 -2.462 2.255 1.00 95.25 84 LEU A CA 1
ATOM 714 C C . LEU A 1 84 ? -5.460 -2.215 3.392 1.00 95.25 84 LEU A C 1
ATOM 716 O O . LEU A 1 84 ? -5.119 -1.554 4.365 1.00 95.25 84 LEU A O 1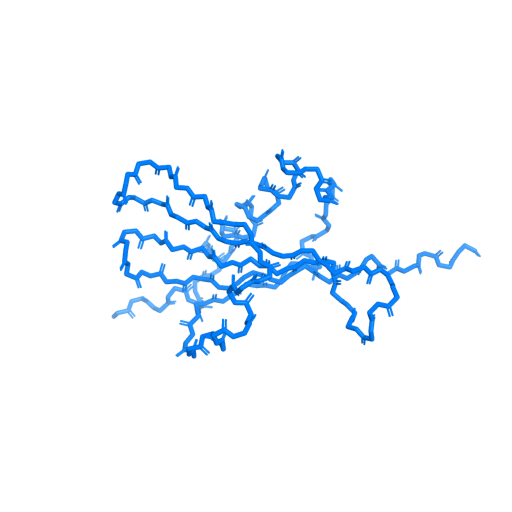
ATOM 720 N N . THR A 1 85 ? -6.670 -2.748 3.289 1.00 93.19 85 THR A N 1
ATOM 721 C CA . THR A 1 85 ? -7.729 -2.604 4.294 1.00 93.19 85 THR A CA 1
ATOM 722 C C . THR A 1 85 ? -7.997 -3.950 4.957 1.00 93.19 85 THR A C 1
ATOM 724 O O . THR A 1 85 ? -8.420 -4.901 4.298 1.00 93.19 85 THR A O 1
ATOM 727 N N . PHE A 1 86 ? -7.778 -4.018 6.268 1.00 91.75 86 PHE A N 1
ATOM 728 C CA . PHE A 1 86 ? -8.066 -5.187 7.097 1.00 91.75 86 PHE A CA 1
ATOM 729 C C . PHE A 1 86 ? -9.322 -4.950 7.929 1.00 91.75 86 PHE A C 1
ATOM 731 O O . PHE A 1 86 ? -9.476 -3.884 8.537 1.00 91.75 86 PHE A O 1
ATOM 738 N N . PHE A 1 87 ? -10.194 -5.956 7.982 1.00 90.31 87 PHE A N 1
ATOM 739 C CA . PHE A 1 87 ? -11.412 -5.953 8.800 1.00 90.31 87 PHE A CA 1
ATOM 740 C C . PHE A 1 87 ? -12.281 -4.702 8.623 1.00 90.31 87 PHE A C 1
ATOM 742 O O . PHE A 1 87 ? -12.840 -4.187 9.588 1.00 90.31 87 PHE A O 1
ATOM 749 N N . ASP A 1 88 ? -12.305 -4.159 7.401 1.00 85.94 88 ASP A N 1
ATOM 750 C CA . ASP A 1 88 ? -13.010 -2.930 7.017 1.00 85.94 88 ASP A CA 1
ATOM 751 C C . ASP A 1 88 ? -12.714 -1.694 7.888 1.00 85.94 88 ASP A C 1
ATOM 753 O O . ASP A 1 88 ? -13.472 -0.727 7.874 1.00 85.94 88 ASP A O 1
ATOM 757 N N . ARG A 1 89 ? -11.602 -1.704 8.636 1.00 86.81 89 ARG A N 1
ATOM 758 C CA . ARG A 1 89 ? -11.263 -0.662 9.617 1.00 86.8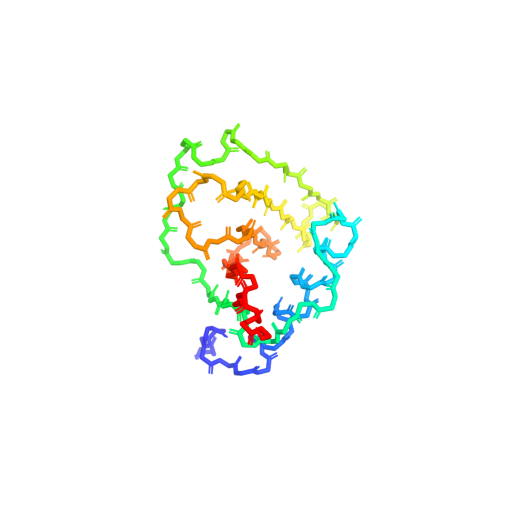1 89 ARG A CA 1
ATOM 759 C C . ARG A 1 89 ? -9.857 -0.129 9.442 1.00 86.81 89 ARG A C 1
ATOM 761 O O . ARG A 1 89 ? -9.664 1.073 9.308 1.00 86.81 89 ARG A O 1
ATOM 768 N N . THR A 1 90 ? -8.862 -1.009 9.500 1.00 90.94 90 THR A N 1
ATOM 769 C CA . THR A 1 90 ? -7.466 -0.576 9.542 1.00 90.94 90 THR A CA 1
ATOM 770 C C . THR A 1 90 ? -6.903 -0.546 8.139 1.00 90.94 90 THR A C 1
ATOM 772 O O . THR A 1 90 ? -6.814 -1.581 7.479 1.00 90.94 90 THR A O 1
ATOM 775 N N . GLN A 1 91 ? -6.511 0.647 7.707 1.00 94.06 91 GLN A N 1
ATOM 776 C CA . GLN A 1 91 ? -5.886 0.859 6.415 1.00 94.06 91 GLN A CA 1
ATOM 777 C C . GLN A 1 91 ? -4.384 1.059 6.578 1.00 94.06 91 GLN A C 1
ATOM 779 O O . GLN A 1 91 ? -3.935 1.807 7.445 1.00 94.06 91 GLN A O 1
ATOM 784 N N . PHE A 1 92 ? -3.614 0.398 5.727 1.00 95.88 92 PHE A N 1
ATOM 785 C CA . PHE A 1 92 ? -2.191 0.636 5.553 1.00 95.88 92 PHE A CA 1
ATOM 786 C C . PHE A 1 92 ? -1.947 1.164 4.150 1.00 95.88 92 PHE A C 1
ATOM 788 O O . PHE A 1 92 ? -2.594 0.729 3.197 1.00 95.88 92 PHE A O 1
ATOM 795 N N . ILE A 1 93 ? -0.988 2.070 4.037 1.00 96.00 93 ILE A N 1
ATOM 796 C CA . ILE A 1 93 ? -0.429 2.515 2.769 1.00 96.00 93 ILE A CA 1
ATOM 797 C C . ILE A 1 93 ? 0.926 1.837 2.585 1.00 96.00 93 ILE A C 1
ATOM 799 O O . ILE A 1 93 ? 1.715 1.755 3.527 1.00 96.00 93 ILE A O 1
ATOM 803 N N . GLY A 1 94 ? 1.177 1.319 1.388 1.00 96.00 94 GLY A N 1
ATOM 804 C CA . GLY A 1 94 ? 2.455 0.752 0.988 1.00 96.00 94 GLY A CA 1
ATOM 805 C C . GLY A 1 94 ? 2.960 1.432 -0.270 1.00 96.00 94 GLY A C 1
ATOM 806 O O . GLY A 1 94 ? 2.234 1.535 -1.250 1.00 96.00 94 GLY A O 1
ATOM 807 N N . ILE A 1 95 ? 4.198 1.898 -0.241 1.00 95.50 95 ILE A N 1
ATOM 808 C CA . ILE A 1 95 ? 4.867 2.551 -1.359 1.00 95.50 95 ILE A CA 1
ATOM 809 C C . ILE A 1 95 ? 6.077 1.705 -1.722 1.00 95.50 95 ILE A C 1
ATOM 811 O O . ILE A 1 95 ? 6.836 1.302 -0.838 1.00 95.50 95 ILE A O 1
ATOM 815 N N . VAL A 1 96 ? 6.237 1.440 -3.013 1.00 96.06 96 VAL A N 1
ATOM 816 C CA . VAL A 1 96 ? 7.437 0.826 -3.572 1.00 96.06 96 VAL A CA 1
ATOM 817 C C . VAL A 1 96 ? 8.147 1.880 -4.403 1.00 96.06 96 VAL A C 1
ATOM 819 O O . VAL A 1 96 ? 7.579 2.370 -5.376 1.00 96.06 96 VAL A O 1
ATOM 822 N N . ASP A 1 97 ? 9.370 2.225 -4.022 1.00 94.00 97 ASP A N 1
ATOM 823 C CA . ASP A 1 97 ? 10.212 3.166 -4.763 1.00 94.00 97 ASP A CA 1
ATOM 824 C C . ASP A 1 97 ? 10.804 2.478 -6.014 1.00 94.00 97 ASP A C 1
ATOM 826 O O . ASP A 1 97 ? 10.963 1.246 -6.044 1.00 94.00 97 ASP A O 1
ATOM 830 N N . LEU A 1 98 ? 11.123 3.241 -7.067 1.00 90.38 98 LEU A N 1
ATOM 831 C CA . LEU A 1 98 ? 11.784 2.689 -8.259 1.00 90.38 98 LEU A CA 1
ATOM 832 C C . LEU A 1 98 ? 13.117 2.006 -7.890 1.00 90.38 98 LEU A C 1
ATOM 834 O O . LEU A 1 98 ? 13.750 2.369 -6.892 1.00 90.38 98 LEU A O 1
ATOM 838 N N . PRO A 1 99 ? 13.571 0.996 -8.657 1.00 84.81 99 PRO A N 1
ATOM 839 C CA . PRO A 1 99 ? 14.903 0.443 -8.462 1.00 84.81 99 PRO A CA 1
ATOM 840 C C . PRO A 1 99 ? 15.930 1.562 -8.621 1.00 84.81 99 PRO A C 1
ATOM 842 O O . PRO A 1 99 ? 15.937 2.256 -9.637 1.00 84.81 99 PRO A O 1
ATOM 845 N N . SER A 1 100 ? 16.818 1.734 -7.641 1.00 70.62 100 SER A N 1
ATOM 846 C CA . SER A 1 100 ? 17.986 2.589 -7.830 1.00 70.62 100 SER A CA 1
ATOM 847 C C . SER A 1 100 ? 18.769 2.007 -9.002 1.00 70.62 100 SER A C 1
ATOM 849 O O . SER A 1 100 ? 19.270 0.886 -8.906 1.00 70.62 100 SER A O 1
ATOM 851 N N . SER A 1 101 ? 18.820 2.720 -10.128 1.00 62.91 101 SER A N 1
ATOM 852 C CA . SER A 1 101 ? 19.571 2.286 -11.303 1.00 62.91 101 SER A CA 1
ATOM 853 C C . SER A 1 101 ? 20.996 1.936 -10.870 1.00 62.91 101 SER A C 1
ATOM 855 O O . SER A 1 101 ? 21.738 2.820 -10.433 1.00 62.91 101 SER A O 1
ATOM 857 N N . CYS A 1 102 ? 21.370 0.655 -10.953 1.00 45.44 102 CYS A N 1
ATOM 858 C CA . CYS A 1 102 ? 22.761 0.240 -10.817 1.00 45.44 102 CYS A CA 1
ATOM 859 C C . CYS A 1 102 ? 23.544 0.935 -11.932 1.00 45.44 102 CYS A C 1
ATOM 861 O O . CYS A 1 102 ? 23.409 0.579 -13.101 1.00 45.44 102 CYS A O 1
ATOM 863 N N . ARG A 1 103 ? 24.332 1.953 -11.577 1.00 38.59 103 ARG A N 1
ATOM 864 C CA . ARG A 1 103 ? 25.420 2.421 -12.434 1.00 38.59 103 ARG A CA 1
ATOM 865 C C . ARG A 1 103 ? 26.477 1.317 -12.408 1.00 38.59 103 ARG A C 1
ATOM 867 O O . ARG A 1 103 ? 27.141 1.158 -11.386 1.00 38.59 103 ARG A O 1
ATOM 874 N N . PHE A 1 104 ? 26.536 0.520 -13.470 1.00 39.19 104 PHE A N 1
ATOM 875 C CA . PHE A 1 104 ? 27.688 -0.330 -13.763 1.00 39.19 104 PHE A CA 1
ATOM 876 C C . PHE A 1 104 ? 28.796 0.512 -14.392 1.00 39.19 104 PHE A C 1
ATOM 878 O O . PHE A 1 104 ? 28.451 1.442 -15.160 1.00 39.19 104 PHE A O 1
#

Sequence (104 aa):
MIYPGQDQRVIRIIKKIVRGLSYHHRVEDGIDDARIRVDVLRYAVPDDLWSTGTFHRRGSDIFRYWYKTFDHDDEKELSSLWILTFFDRTQFIGIVDLPSSCRF

Foldseek 3Di:
DDALQPDVVSQVVVLVVVQVVCVVVVLDHPADSVQKDKGWDPDDDDPVVQVAWDKDDDPNQAKIKIKDADDPPPPAQWGMWMWIDGRNPIIMIMTGGHPPPPPD